Protein AF-A0A3M1YA24-F1 (afdb_monomer_lite)

pLDDT: mean 84.54, std 8.22, range [49.16, 95.5]

Secondary structure (DSSP, 8-state):
-HHHHHHHHHHHHHHHHHHHTTS---HHHHHHHHHHHHHHHHHHHHHHIIIIIHHHHHHHHHHHHHHTT-TT------TTS-HHHHHHHHHHHHHHHHHHHHHHHHHHHHHHHHHHHHHHHHHHHH-TT--HHHHHHHHHHHHHHHHHHHHHTT---

Structure (mmCIF, N/CA/C/O backbone):
data_AF-A0A3M1YA24-F1
#
_entry.id   AF-A0A3M1YA24-F1
#
loop_
_atom_site.group_PDB
_atom_site.id
_atom_site.type_symbol
_atom_site.label_atom_id
_atom_site.label_alt_id
_atom_site.label_comp_id
_atom_site.label_asym_id
_atom_site.label_entity_id
_atom_site.label_seq_id
_atom_site.pdbx_PDB_ins_code
_atom_site.Cartn_x
_atom_site.Cartn_y
_atom_site.Cartn_z
_atom_site.occupancy
_atom_site.B_iso_or_equiv
_atom_site.auth_seq_id
_atom_site.auth_comp_id
_atom_site.auth_asym_id
_atom_site.auth_atom_id
_atom_site.pdbx_PDB_model_num
ATOM 1 N N . MET A 1 1 ? 19.100 2.497 -13.299 1.00 58.53 1 MET A N 1
ATOM 2 C CA . MET A 1 1 ? 18.668 2.646 -14.711 1.00 58.53 1 MET A CA 1
ATOM 3 C C . MET A 1 1 ? 19.008 4.001 -15.315 1.00 58.53 1 MET A C 1
ATOM 5 O O . MET A 1 1 ? 19.571 4.006 -16.394 1.00 58.53 1 MET A O 1
ATOM 9 N N . VAL A 1 2 ? 18.738 5.124 -14.639 1.00 59.81 2 VAL A N 1
ATOM 10 C CA . VAL A 1 2 ? 19.020 6.482 -15.158 1.00 59.81 2 VAL A CA 1
ATOM 11 C C . VAL A 1 2 ? 20.478 6.660 -15.609 1.00 59.81 2 VAL A C 1
ATOM 13 O O . VAL A 1 2 ? 20.728 7.165 -16.697 1.00 59.81 2 VAL A O 1
ATOM 16 N N . LEU A 1 3 ? 21.436 6.126 -14.841 1.00 65.31 3 LEU A N 1
ATOM 17 C CA . LEU A 1 3 ? 22.859 6.123 -15.204 1.00 65.31 3 LEU A CA 1
ATOM 18 C C . LEU A 1 3 ? 23.132 5.433 -16.555 1.00 65.31 3 LEU A C 1
ATOM 20 O O . LEU A 1 3 ? 23.939 5.912 -17.337 1.00 65.31 3 LEU A O 1
ATOM 24 N N . TRP A 1 4 ? 22.424 4.340 -16.854 1.00 66.50 4 TRP A N 1
ATOM 25 C CA . TRP A 1 4 ? 22.561 3.596 -18.110 1.00 66.50 4 TRP A CA 1
ATOM 26 C C . TRP A 1 4 ? 21.921 4.330 -19.290 1.00 66.50 4 TRP A C 1
ATOM 28 O O . TRP A 1 4 ? 22.424 4.239 -20.405 1.00 66.50 4 TRP A O 1
ATOM 38 N N . SER A 1 5 ? 20.856 5.100 -19.055 1.00 68.19 5 SER A N 1
ATOM 39 C CA . SER A 1 5 ? 20.269 5.981 -20.070 1.00 68.19 5 SER A CA 1
ATOM 40 C C . SER A 1 5 ? 21.205 7.140 -20.408 1.00 68.19 5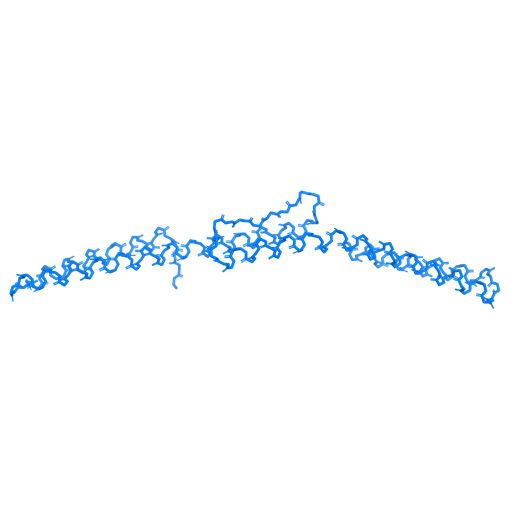 SER A C 1
ATOM 42 O O . SER A 1 5 ? 21.447 7.391 -21.585 1.00 68.19 5 SER A O 1
ATOM 44 N N . PHE A 1 6 ? 21.811 7.782 -19.403 1.00 72.69 6 PHE A N 1
ATOM 45 C CA . PHE A 1 6 ? 22.839 8.805 -19.628 1.00 72.69 6 PHE A CA 1
ATOM 46 C C . PHE A 1 6 ? 24.081 8.232 -20.317 1.00 72.69 6 PHE A C 1
ATOM 48 O O . PHE A 1 6 ? 24.592 8.844 -21.251 1.00 72.69 6 PHE A O 1
ATOM 55 N N . LEU A 1 7 ? 24.520 7.032 -19.926 1.00 76.44 7 LEU A N 1
ATOM 56 C CA . LEU A 1 7 ? 25.624 6.330 -20.580 1.00 76.44 7 LEU A CA 1
ATOM 57 C C . LEU A 1 7 ? 25.297 6.012 -22.046 1.00 76.44 7 LEU A C 1
ATOM 59 O O . LEU A 1 7 ? 26.141 6.198 -22.914 1.00 76.44 7 LEU A O 1
ATOM 63 N N . SER A 1 8 ? 24.067 5.576 -22.338 1.00 74.12 8 SER A N 1
ATOM 64 C CA . SER A 1 8 ? 23.617 5.274 -23.700 1.00 74.12 8 SER A CA 1
ATOM 65 C C . SER A 1 8 ? 23.561 6.519 -24.580 1.00 74.12 8 SER A C 1
ATOM 67 O O . SER A 1 8 ? 23.970 6.459 -25.737 1.00 74.12 8 SER A O 1
ATOM 69 N N . VAL A 1 9 ? 23.069 7.643 -24.052 1.00 77.25 9 VAL A N 1
ATOM 70 C CA . VAL A 1 9 ? 23.048 8.922 -24.776 1.00 77.25 9 VAL A CA 1
ATOM 71 C C . VAL A 1 9 ? 24.472 9.438 -24.991 1.00 77.25 9 VAL A C 1
ATOM 73 O O . VAL A 1 9 ? 24.804 9.858 -26.095 1.00 77.25 9 VAL A O 1
ATOM 76 N N . GLY A 1 10 ? 25.338 9.341 -23.978 1.00 79.19 10 GLY A N 1
ATOM 77 C CA . GLY A 1 10 ? 26.748 9.728 -24.075 1.00 79.19 10 GLY A CA 1
ATOM 78 C C . GLY A 1 10 ? 27.538 8.878 -25.075 1.00 79.19 10 GLY A C 1
ATOM 79 O O . GLY A 1 10 ? 28.280 9.425 -25.888 1.00 79.19 10 GLY A O 1
ATOM 80 N N . LEU A 1 11 ? 27.333 7.556 -25.080 1.00 81.06 11 LEU A N 1
ATOM 81 C CA . LEU A 1 11 ? 27.916 6.649 -26.073 1.00 81.06 11 LEU A CA 1
ATOM 82 C C . LEU A 1 11 ? 27.410 6.971 -27.477 1.00 81.06 11 LEU A C 1
ATOM 84 O O . LEU A 1 11 ? 28.214 7.054 -28.401 1.00 81.06 11 LEU A O 1
ATOM 88 N N . PHE A 1 12 ? 26.105 7.202 -27.642 1.00 80.56 12 PHE A N 1
ATOM 89 C CA . PHE A 1 12 ? 25.551 7.597 -28.933 1.00 80.56 12 PHE A CA 1
ATOM 90 C C . PHE A 1 12 ? 26.167 8.906 -29.434 1.00 80.56 12 PHE A C 1
ATOM 92 O O . PHE A 1 12 ? 26.602 8.966 -30.579 1.00 80.56 12 PHE A O 1
ATOM 99 N N . PHE A 1 13 ? 26.278 9.922 -28.575 1.00 80.44 13 PHE A N 1
ATOM 100 C CA . PHE A 1 13 ? 26.895 11.202 -28.924 1.00 80.44 13 PHE A CA 1
ATOM 101 C C . PHE A 1 13 ? 28.377 11.045 -29.295 1.00 80.44 13 PHE A C 1
ATOM 103 O O . PHE A 1 13 ? 28.840 11.627 -30.273 1.00 80.44 13 PHE A O 1
ATOM 110 N N . PHE A 1 14 ? 29.114 10.201 -28.567 1.00 81.38 14 PHE A N 1
ATOM 111 C CA . PHE A 1 14 ? 30.506 9.874 -28.874 1.00 81.38 14 PHE A CA 1
ATOM 112 C C . PHE A 1 14 ? 30.653 9.196 -30.244 1.00 81.38 14 PHE A C 1
ATOM 114 O O . PHE A 1 14 ? 31.484 9.614 -31.053 1.00 81.38 14 PHE A O 1
ATOM 121 N N . PHE A 1 15 ? 29.831 8.183 -30.532 1.00 79.94 15 PHE A N 1
ATOM 122 C CA . PHE A 1 15 ? 29.835 7.507 -31.830 1.00 79.94 15 PHE A CA 1
ATOM 123 C C . PHE A 1 15 ? 29.387 8.437 -32.959 1.00 79.94 15 PHE A C 1
ATOM 125 O O . PHE A 1 15 ? 30.034 8.458 -34.001 1.00 79.94 15 PHE A O 1
ATOM 132 N N . ALA A 1 16 ? 28.349 9.247 -32.745 1.00 76.06 16 ALA A N 1
ATOM 133 C CA . ALA A 1 16 ? 27.868 10.220 -33.719 1.00 76.06 16 ALA A CA 1
ATOM 134 C C . ALA A 1 16 ? 28.951 11.252 -34.068 1.00 76.06 16 ALA A C 1
ATOM 136 O O . ALA A 1 16 ? 29.204 11.481 -35.249 1.00 76.06 16 ALA A O 1
ATOM 137 N N . ASN A 1 17 ? 29.663 11.794 -33.073 1.00 76.31 17 ASN A N 1
ATOM 138 C CA . ASN A 1 17 ? 30.783 12.709 -33.312 1.00 76.31 17 ASN A CA 1
ATOM 139 C C . ASN A 1 17 ? 31.916 12.035 -34.089 1.00 76.31 17 ASN A C 1
ATOM 141 O O . ASN A 1 17 ? 32.405 12.597 -35.069 1.00 76.31 17 ASN A O 1
ATOM 145 N N . LYS A 1 18 ? 32.303 10.816 -33.695 1.00 80.50 18 LYS A N 1
ATOM 146 C CA . LYS A 1 18 ? 33.382 10.069 -34.354 1.00 80.50 18 LYS A CA 1
ATOM 147 C C . LYS A 1 18 ? 33.045 9.723 -35.809 1.00 80.50 18 LYS A C 1
ATOM 149 O O . LYS A 1 18 ? 33.914 9.822 -36.667 1.00 80.50 18 LYS A O 1
ATOM 154 N N . ILE A 1 19 ? 31.795 9.352 -36.078 1.00 75.88 19 ILE A N 1
ATOM 155 C CA . ILE A 1 19 ? 31.289 9.036 -37.420 1.00 75.88 19 ILE A CA 1
ATOM 156 C C . ILE A 1 19 ? 31.170 10.312 -38.267 1.00 75.88 19 ILE A C 1
ATOM 158 O O . ILE A 1 19 ? 31.583 10.307 -39.424 1.00 75.88 19 ILE A O 1
ATOM 162 N N . SER A 1 20 ? 30.694 11.424 -37.693 1.00 68.56 20 SER A N 1
ATOM 163 C CA . SER A 1 20 ? 30.598 12.708 -38.407 1.00 68.56 20 SER A CA 1
ATOM 164 C C . SER A 1 20 ? 31.960 13.273 -38.821 1.00 68.56 20 SER A C 1
ATOM 166 O O . SER A 1 20 ? 32.052 13.951 -39.834 1.00 68.56 20 SER A O 1
ATOM 168 N N . GLY A 1 21 ? 33.028 12.963 -38.075 1.00 72.56 21 GLY A N 1
ATOM 169 C CA . GLY A 1 21 ? 34.389 13.388 -38.412 1.00 72.56 21 GLY A CA 1
ATOM 170 C C . GLY A 1 21 ? 35.047 12.581 -39.537 1.00 72.56 21 GLY A C 1
ATOM 171 O O . GLY A 1 21 ? 36.086 12.997 -40.040 1.00 72.56 21 GLY A O 1
ATOM 172 N N . GLN A 1 22 ? 34.480 11.430 -39.920 1.00 75.44 22 GLN A N 1
ATOM 173 C CA . GLN A 1 22 ? 35.013 10.550 -40.974 1.00 75.44 22 GLN A CA 1
ATOM 174 C C . GLN A 1 22 ? 34.195 10.580 -42.271 1.00 75.44 22 GLN A C 1
ATOM 176 O O . GLN A 1 22 ? 34.633 10.034 -43.280 1.00 75.44 22 GLN A O 1
ATOM 181 N N . LEU A 1 23 ? 33.011 11.191 -42.249 1.00 70.38 23 LEU A N 1
ATOM 182 C CA . LEU A 1 23 ? 32.091 11.259 -43.379 1.00 70.38 23 LEU A CA 1
ATOM 183 C C . LEU A 1 23 ? 31.909 12.715 -43.789 1.00 70.38 23 LEU A C 1
ATOM 185 O O . LEU A 1 23 ? 31.700 13.576 -42.938 1.00 70.38 23 LEU A O 1
ATOM 189 N N . GLU A 1 24 ? 31.933 12.993 -45.091 1.00 74.56 24 GLU A N 1
ATOM 190 C CA . GLU A 1 24 ? 31.558 14.320 -45.570 1.00 74.56 24 GLU A CA 1
ATOM 191 C C . GLU A 1 24 ? 30.108 14.627 -45.152 1.00 74.56 24 GLU A C 1
ATOM 193 O O . GLU A 1 24 ? 29.230 13.755 -45.267 1.00 74.56 24 GLU A O 1
ATOM 198 N N . PRO A 1 25 ? 29.832 15.839 -44.639 1.00 70.69 25 PRO A N 1
ATOM 199 C CA . PRO A 1 25 ? 28.504 16.213 -44.183 1.00 70.69 25 PRO A CA 1
ATOM 200 C C . PRO A 1 25 ? 27.557 16.320 -45.382 1.00 70.69 25 PRO A C 1
ATOM 202 O O . PRO A 1 25 ? 27.426 17.360 -46.021 1.00 70.69 25 PRO A O 1
ATOM 205 N N . ASN A 1 26 ? 26.881 15.215 -45.683 1.00 80.00 26 ASN A N 1
ATOM 206 C CA . ASN A 1 26 ? 25.835 15.121 -46.688 1.00 80.00 26 ASN A CA 1
ATOM 207 C C . ASN A 1 26 ? 24.514 14.656 -46.046 1.00 80.00 26 ASN A C 1
ATOM 209 O O . ASN A 1 26 ? 24.474 14.140 -44.924 1.00 80.00 26 ASN A O 1
ATOM 213 N N . LEU A 1 27 ? 23.404 14.854 -46.763 1.00 80.50 27 LEU A N 1
ATOM 214 C CA . LEU A 1 27 ? 22.056 14.520 -46.281 1.00 80.50 27 LEU A CA 1
ATOM 215 C C . LEU A 1 27 ? 21.905 13.039 -45.892 1.00 80.50 27 LEU A C 1
ATOM 217 O O . LEU A 1 27 ? 21.106 12.707 -45.014 1.00 80.50 27 LEU A O 1
ATOM 221 N N . VAL A 1 28 ? 22.687 12.152 -46.513 1.00 81.31 28 VAL A N 1
ATOM 222 C CA . VAL A 1 28 ? 22.671 10.711 -46.235 1.00 81.31 28 VAL A CA 1
ATOM 223 C C . VAL A 1 28 ? 23.250 10.429 -44.850 1.00 81.31 28 VAL A C 1
ATOM 225 O O . VAL A 1 28 ? 22.597 9.765 -44.045 1.00 81.31 28 VAL A O 1
ATOM 228 N N . THR A 1 29 ? 24.414 10.997 -44.525 1.00 79.62 29 THR A N 1
ATOM 229 C CA . THR A 1 29 ? 25.043 10.866 -43.201 1.00 79.62 29 THR A CA 1
ATOM 230 C C . THR A 1 29 ? 24.127 11.395 -42.095 1.00 79.62 29 THR A C 1
ATOM 232 O O . THR A 1 29 ? 23.942 10.727 -41.076 1.00 79.62 29 THR A O 1
ATOM 235 N N . PHE A 1 30 ? 23.477 12.545 -42.310 1.00 80.94 30 PHE A N 1
ATOM 236 C CA . PHE A 1 30 ? 22.506 13.095 -41.355 1.00 80.94 30 PHE A CA 1
ATOM 237 C C . PHE A 1 30 ? 21.311 12.155 -41.137 1.00 80.94 30 PHE A C 1
ATOM 239 O O . PHE A 1 30 ? 20.928 11.883 -39.998 1.00 80.94 30 PHE A O 1
ATOM 246 N N . SER A 1 31 ? 20.759 11.610 -42.223 1.00 84.19 31 SER A N 1
ATOM 247 C CA . SER A 1 31 ? 19.611 10.698 -42.165 1.00 84.19 31 SER A CA 1
ATOM 248 C C . SER A 1 31 ? 19.937 9.408 -41.406 1.00 84.19 31 SER A C 1
ATOM 250 O O . SER A 1 31 ? 19.126 8.946 -40.605 1.00 84.19 31 SER A O 1
ATOM 252 N N . ILE A 1 32 ? 21.139 8.854 -41.599 1.00 83.88 32 ILE A N 1
ATOM 253 C CA . ILE A 1 32 ? 21.603 7.648 -40.895 1.00 83.88 32 ILE A CA 1
ATOM 254 C C . ILE A 1 32 ? 21.725 7.906 -39.388 1.00 83.88 32 ILE A C 1
ATOM 256 O O . ILE A 1 32 ? 21.248 7.100 -38.586 1.00 83.88 32 ILE A O 1
ATOM 260 N N . ILE A 1 33 ? 22.318 9.037 -38.990 1.00 82.62 33 ILE A N 1
ATOM 261 C CA . ILE A 1 33 ? 22.461 9.404 -37.572 1.00 82.62 33 ILE A CA 1
ATOM 262 C C . ILE A 1 33 ? 21.082 9.598 -36.930 1.00 82.62 33 ILE A C 1
ATOM 264 O O . ILE A 1 33 ? 20.829 9.064 -35.848 1.00 82.62 33 ILE A O 1
ATOM 268 N N . LEU A 1 34 ? 20.172 10.307 -37.604 1.00 84.44 34 LEU A N 1
ATOM 269 C CA . LEU A 1 34 ? 18.818 10.547 -37.104 1.00 84.44 34 LEU A CA 1
ATOM 270 C C . LEU A 1 34 ? 18.042 9.237 -36.916 1.00 84.44 34 LEU A C 1
ATOM 272 O O . LEU A 1 34 ? 17.397 9.039 -35.885 1.00 84.44 34 LEU A O 1
ATOM 276 N N . LEU A 1 35 ? 18.131 8.323 -37.883 1.00 87.62 35 LEU A N 1
ATOM 277 C CA . LEU A 1 35 ? 17.449 7.033 -37.825 1.00 87.62 35 LEU A CA 1
ATOM 278 C C . LEU A 1 35 ? 18.023 6.141 -36.713 1.00 87.62 35 LEU A C 1
ATOM 280 O O . LEU A 1 35 ? 17.263 5.508 -35.979 1.00 87.62 35 LEU A O 1
ATOM 284 N N . GLY A 1 36 ? 19.345 6.155 -36.521 1.00 84.12 36 GLY A N 1
ATOM 285 C CA . GLY A 1 36 ? 19.999 5.483 -35.397 1.00 84.12 36 GLY A CA 1
ATOM 286 C C . GLY A 1 36 ? 19.553 6.031 -34.038 1.00 84.12 36 GLY A C 1
ATOM 287 O O . GLY A 1 36 ? 19.234 5.256 -33.135 1.00 84.12 36 GLY A O 1
ATOM 288 N N . TYR A 1 37 ? 19.455 7.357 -33.905 1.00 82.19 37 TYR A N 1
ATOM 289 C CA . TYR A 1 37 ? 18.938 7.997 -32.693 1.00 82.19 37 TYR A CA 1
ATOM 290 C C . TYR A 1 37 ? 17.486 7.593 -32.415 1.00 82.19 37 TYR A C 1
ATOM 292 O O . TYR A 1 37 ? 17.167 7.146 -31.312 1.00 82.19 37 TYR A O 1
ATOM 300 N N . ALA A 1 38 ? 16.617 7.689 -33.426 1.00 86.56 38 ALA A N 1
ATOM 301 C CA . ALA A 1 38 ? 15.208 7.328 -33.313 1.00 86.56 38 ALA A CA 1
ATOM 302 C C . ALA A 1 38 ? 15.029 5.865 -32.878 1.00 86.56 38 ALA A C 1
ATOM 304 O O . ALA A 1 38 ? 14.213 5.577 -31.999 1.00 86.56 38 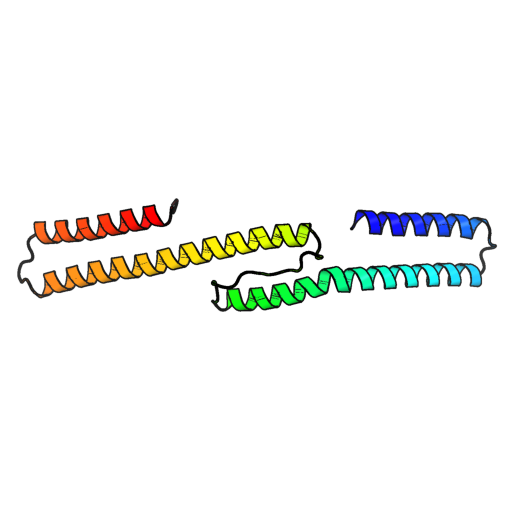ALA A O 1
ATOM 305 N N . LEU A 1 39 ? 15.834 4.950 -33.428 1.00 88.25 39 LEU A N 1
ATOM 306 C CA . LEU A 1 39 ? 15.819 3.538 -33.052 1.00 88.25 39 LEU A CA 1
ATOM 307 C C . LEU A 1 39 ? 16.221 3.330 -31.584 1.00 88.25 39 LEU A C 1
ATOM 309 O O . LEU A 1 39 ? 15.548 2.594 -30.862 1.00 88.25 39 LEU A O 1
ATOM 313 N N . ILE A 1 40 ? 17.275 4.002 -31.113 1.00 85.00 40 ILE A N 1
ATOM 314 C CA . ILE A 1 40 ? 17.711 3.917 -29.709 1.00 85.00 40 ILE A CA 1
ATOM 315 C C . ILE A 1 40 ? 16.631 4.462 -28.774 1.00 85.00 40 ILE A C 1
ATOM 317 O O . ILE A 1 40 ? 16.306 3.815 -27.775 1.00 85.00 40 ILE A O 1
ATOM 321 N N . CYS A 1 41 ? 16.042 5.614 -29.101 1.00 85.25 41 CYS A N 1
ATOM 322 C CA . CYS A 1 41 ? 14.930 6.182 -28.344 1.00 85.25 41 CYS A CA 1
ATOM 323 C C . CYS A 1 41 ? 13.740 5.223 -28.290 1.00 85.25 41 CYS A C 1
ATOM 325 O O . CYS A 1 41 ? 13.165 5.029 -27.220 1.00 85.25 41 CYS A O 1
ATOM 327 N N . PHE A 1 42 ? 13.390 4.587 -29.408 1.00 88.81 42 PHE A N 1
ATOM 328 C CA . PHE A 1 42 ? 12.303 3.615 -29.460 1.00 88.81 42 PHE A CA 1
ATOM 329 C C . PHE A 1 42 ? 12.570 2.404 -28.554 1.00 88.81 42 PHE A C 1
ATOM 331 O O . PHE A 1 42 ? 11.716 2.041 -27.742 1.00 88.81 42 PHE A O 1
ATOM 338 N N . VAL A 1 43 ? 13.769 1.817 -28.630 1.00 86.81 43 VAL A N 1
ATOM 339 C CA . VAL A 1 43 ? 14.159 0.672 -27.791 1.00 86.81 43 VAL A CA 1
ATOM 340 C C . VAL A 1 43 ? 14.161 1.052 -26.312 1.00 86.81 43 VAL A C 1
ATOM 342 O O . VAL A 1 43 ? 13.584 0.332 -25.496 1.00 86.81 43 VAL A O 1
ATOM 345 N N . MET A 1 44 ? 14.749 2.197 -25.958 1.00 83.12 44 MET A N 1
ATOM 346 C CA . MET A 1 44 ? 14.755 2.698 -24.581 1.00 83.12 44 MET A CA 1
ATOM 347 C C . MET A 1 44 ? 13.329 2.885 -24.063 1.00 83.12 44 MET A C 1
ATOM 349 O O . MET A 1 44 ? 12.980 2.312 -23.032 1.00 83.12 44 MET A O 1
ATOM 353 N N . THR A 1 45 ? 12.485 3.617 -24.792 1.00 84.56 45 THR A N 1
ATOM 354 C CA . THR A 1 45 ? 11.089 3.859 -24.402 1.00 84.56 45 THR A CA 1
ATOM 355 C C . THR A 1 45 ? 10.311 2.557 -24.249 1.00 84.56 45 THR A C 1
ATOM 357 O O . THR A 1 45 ? 9.592 2.398 -23.266 1.00 84.56 45 THR A O 1
ATOM 360 N N . SER A 1 46 ? 10.481 1.599 -25.161 1.00 84.00 46 SER A N 1
ATOM 361 C CA . SER A 1 46 ? 9.816 0.294 -25.081 1.00 84.00 46 SER A CA 1
ATOM 362 C C . SER A 1 46 ? 10.234 -0.485 -23.828 1.00 84.00 46 SER A C 1
ATOM 364 O O . SER A 1 46 ? 9.384 -0.960 -23.068 1.00 84.00 46 SER A O 1
ATOM 366 N N . VAL A 1 47 ? 11.538 -0.537 -23.535 1.00 82.25 47 VAL A N 1
ATOM 367 C CA . VAL A 1 47 ? 12.064 -1.197 -22.330 1.00 82.25 47 VAL A CA 1
ATOM 368 C C . VAL A 1 47 ? 11.560 -0.515 -21.058 1.00 82.25 47 VAL A C 1
ATOM 370 O O . VAL A 1 47 ? 11.123 -1.204 -20.132 1.00 82.25 47 VAL A O 1
ATOM 373 N N . PHE A 1 48 ? 11.590 0.818 -21.003 1.00 78.06 48 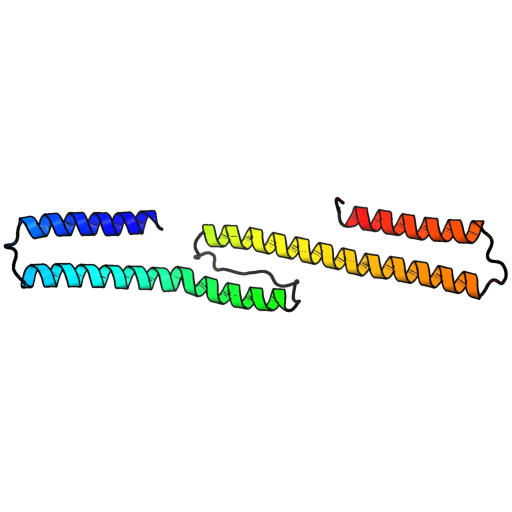PHE A N 1
ATOM 374 C CA . PHE A 1 48 ? 11.083 1.580 -19.861 1.00 78.06 48 PHE A CA 1
ATOM 375 C C . PHE A 1 48 ? 9.577 1.394 -19.674 1.00 78.06 48 PHE A C 1
ATOM 377 O O . PHE A 1 48 ? 9.134 1.158 -18.552 1.00 78.06 48 PHE A O 1
ATOM 384 N N . SER A 1 49 ? 8.803 1.430 -20.756 1.00 80.50 49 SER A N 1
ATOM 385 C CA . SER A 1 49 ? 7.359 1.208 -20.732 1.00 80.50 49 SER A CA 1
ATOM 386 C C . SER A 1 49 ? 7.027 -0.169 -20.152 1.00 80.50 49 SER A C 1
ATOM 388 O O . SER A 1 49 ? 6.330 -0.273 -19.143 1.00 80.50 49 SER A O 1
ATOM 390 N N . HIS A 1 50 ? 7.627 -1.237 -20.682 1.00 77.00 50 HIS A N 1
ATOM 391 C CA . HIS A 1 50 ? 7.348 -2.590 -20.201 1.00 77.00 50 HIS A CA 1
ATOM 392 C C . HIS A 1 50 ? 7.839 -2.857 -18.772 1.00 77.00 50 HIS A C 1
ATOM 394 O O . HIS A 1 50 ? 7.180 -3.596 -18.037 1.00 77.00 50 HIS A O 1
ATOM 400 N N . ARG A 1 51 ? 8.977 -2.281 -18.361 1.00 78.44 51 ARG A N 1
ATOM 401 C CA . ARG A 1 51 ? 9.544 -2.516 -17.022 1.00 78.44 51 ARG A CA 1
ATOM 402 C C . ARG A 1 51 ? 8.986 -1.612 -15.927 1.00 78.44 51 ARG A C 1
ATOM 404 O O . ARG A 1 51 ? 9.001 -2.034 -14.776 1.00 78.44 51 ARG A O 1
ATOM 411 N N . LEU A 1 52 ? 8.521 -0.405 -16.251 1.00 75.94 52 LEU A N 1
ATOM 412 C CA . LEU A 1 52 ? 7.975 0.530 -15.263 1.00 75.94 52 LEU A CA 1
ATOM 413 C C . LEU A 1 52 ? 6.451 0.607 -15.332 1.00 75.94 52 LEU A C 1
ATOM 415 O O . LEU A 1 52 ? 5.790 0.372 -14.324 1.00 75.94 52 LEU A O 1
ATOM 419 N N . ILE A 1 53 ? 5.878 0.901 -16.502 1.00 81.62 53 ILE A N 1
ATOM 420 C CA . ILE A 1 53 ? 4.446 1.226 -16.619 1.00 81.62 53 ILE A CA 1
ATOM 421 C C . ILE A 1 53 ? 3.576 0.020 -16.248 1.00 81.62 53 ILE A C 1
ATOM 423 O O . ILE A 1 53 ? 2.618 0.168 -15.491 1.00 81.62 53 ILE A O 1
ATOM 427 N N . GLY A 1 54 ? 3.953 -1.185 -16.687 1.00 81.56 54 GLY A N 1
ATOM 428 C CA . GLY A 1 54 ? 3.211 -2.415 -16.384 1.00 81.56 54 GLY A CA 1
ATOM 429 C C . GLY A 1 54 ? 3.021 -2.672 -14.878 1.00 81.56 54 GLY A C 1
ATOM 430 O O . GLY A 1 54 ? 1.882 -2.818 -14.424 1.00 81.56 54 GLY A O 1
ATOM 431 N N . PRO A 1 55 ? 4.100 -2.713 -14.071 1.00 83.81 55 PRO A N 1
ATOM 432 C CA . PRO A 1 55 ? 3.985 -2.808 -12.617 1.00 83.81 55 PRO A CA 1
ATOM 433 C C . PRO A 1 55 ? 3.135 -1.693 -11.995 1.00 83.81 55 PRO A C 1
ATOM 435 O O . PRO A 1 55 ? 2.307 -1.981 -11.131 1.00 83.81 55 PRO A O 1
ATOM 438 N N . PHE A 1 56 ? 3.279 -0.443 -12.451 1.00 87.06 56 PHE A N 1
ATOM 439 C CA . PHE A 1 56 ? 2.511 0.687 -11.915 1.00 87.06 56 PHE A CA 1
ATOM 440 C C . PHE A 1 56 ? 1.004 0.564 -12.164 1.00 87.06 56 PHE A C 1
ATOM 442 O O . PHE A 1 56 ? 0.222 0.865 -11.262 1.00 87.06 56 PHE A O 1
ATOM 449 N N . GLU A 1 57 ? 0.567 0.087 -13.330 1.00 87.38 57 GLU A N 1
ATOM 450 C CA . GLU A 1 57 ? -0.864 -0.132 -13.582 1.00 87.38 57 GLU A CA 1
ATOM 451 C C . GLU A 1 57 ? -1.465 -1.210 -12.673 1.00 87.38 57 GLU A C 1
ATOM 453 O O . GLU A 1 57 ? -2.570 -1.041 -12.141 1.00 87.38 57 GLU A O 1
ATOM 458 N N . ARG A 1 58 ? -0.725 -2.300 -12.431 1.00 86.81 58 ARG A N 1
ATOM 459 C CA . ARG A 1 58 ? -1.155 -3.340 -11.487 1.00 86.81 58 ARG A CA 1
ATOM 460 C C . ARG A 1 58 ? -1.265 -2.779 -10.073 1.00 86.81 58 ARG A C 1
ATOM 462 O O . ARG A 1 58 ? -2.303 -2.940 -9.435 1.00 86.81 58 ARG A O 1
ATOM 469 N N . LEU A 1 59 ? -0.229 -2.076 -9.621 1.00 91.50 59 LEU A N 1
ATOM 470 C CA . LEU A 1 59 ? -0.200 -1.438 -8.307 1.00 91.50 59 LEU A CA 1
ATOM 471 C C . LEU A 1 59 ? -1.346 -0.441 -8.134 1.00 91.50 59 LEU A C 1
ATOM 473 O O . LEU A 1 59 ? -2.003 -0.439 -7.099 1.00 91.50 59 LEU A O 1
ATOM 477 N N . LYS A 1 60 ? -1.647 0.358 -9.162 1.00 90.88 60 LYS A N 1
ATOM 478 C CA . LYS A 1 60 ? -2.777 1.295 -9.165 1.00 90.88 60 LYS A CA 1
ATOM 479 C C . LYS A 1 60 ? -4.113 0.579 -8.981 1.00 90.88 60 LYS A C 1
ATOM 481 O O . LYS A 1 60 ? -4.985 1.079 -8.275 1.00 90.88 60 LYS A O 1
ATOM 486 N N . THR A 1 61 ? -4.281 -0.577 -9.615 1.00 91.00 61 THR A N 1
ATOM 487 C CA . THR A 1 61 ? -5.507 -1.374 -9.503 1.00 91.00 61 THR A CA 1
ATOM 488 C C . THR A 1 61 ? -5.661 -1.951 -8.099 1.00 91.00 61 THR A C 1
ATOM 490 O O . THR A 1 61 ? -6.723 -1.806 -7.499 1.00 91.00 61 THR A O 1
ATOM 493 N N . GLU A 1 62 ? -4.602 -2.534 -7.536 1.00 91.44 62 GLU A N 1
ATOM 494 C CA . GLU A 1 62 ? -4.626 -3.052 -6.162 1.00 91.44 62 GLU A CA 1
ATOM 495 C C . GLU A 1 62 ? -4.848 -1.932 -5.136 1.00 91.44 62 GLU A C 1
ATOM 497 O O . GLU A 1 62 ? -5.665 -2.079 -4.228 1.00 91.44 62 GLU A O 1
ATOM 502 N N . LEU A 1 63 ? -4.208 -0.777 -5.329 1.00 93.06 63 LEU A N 1
ATOM 503 C CA . LEU A 1 63 ? -4.371 0.381 -4.455 1.00 93.06 63 LEU A CA 1
ATOM 504 C C . LEU A 1 63 ? -5.805 0.925 -4.474 1.00 93.06 63 LEU A C 1
ATOM 506 O O . LEU A 1 63 ? -6.327 1.289 -3.426 1.00 93.06 63 LEU A O 1
ATOM 510 N N . ARG A 1 64 ? -6.480 0.937 -5.632 1.00 94.06 64 ARG A N 1
ATOM 511 C CA . ARG A 1 64 ? -7.901 1.325 -5.715 1.00 94.06 64 ARG A CA 1
ATOM 512 C C . ARG A 1 64 ? -8.801 0.431 -4.865 1.00 94.06 64 ARG A C 1
ATOM 514 O O . ARG A 1 64 ? -9.731 0.942 -4.255 1.00 94.06 64 ARG A O 1
ATOM 521 N N . LEU A 1 65 ? -8.525 -0.872 -4.811 1.00 92.44 65 LEU A N 1
ATOM 522 C CA . LEU A 1 65 ? -9.289 -1.806 -3.977 1.00 92.44 65 LEU A CA 1
ATOM 523 C C . LEU A 1 65 ? -9.050 -1.556 -2.484 1.00 92.44 65 LEU A C 1
ATOM 525 O O . LEU A 1 65 ? -9.993 -1.592 -1.699 1.00 92.44 65 LEU A O 1
ATOM 529 N N . ILE A 1 66 ? -7.810 -1.240 -2.107 1.00 93.38 66 ILE A N 1
ATOM 530 C CA . ILE A 1 66 ? -7.466 -0.872 -0.727 1.00 93.38 66 ILE A CA 1
ATOM 531 C C . ILE A 1 66 ? -8.182 0.425 -0.328 1.00 93.38 66 ILE A C 1
ATOM 533 O O . ILE A 1 66 ? -8.799 0.484 0.731 1.00 93.38 66 ILE A O 1
ATOM 537 N N . ILE A 1 67 ? -8.180 1.437 -1.202 1.00 91.44 67 ILE A N 1
ATOM 538 C CA . ILE A 1 67 ? -8.905 2.703 -0.987 1.00 91.44 67 ILE A CA 1
ATOM 539 C C . ILE A 1 67 ? -10.422 2.474 -0.892 1.00 91.44 67 ILE A C 1
ATOM 541 O O . ILE A 1 67 ? -11.099 3.168 -0.139 1.00 91.44 67 ILE A O 1
ATOM 545 N N . ALA A 1 68 ? -10.963 1.487 -1.611 1.00 93.00 68 ALA A N 1
ATOM 546 C CA . ALA A 1 68 ? -12.372 1.104 -1.521 1.00 93.00 68 ALA A CA 1
ATOM 547 C C . ALA A 1 68 ? -12.741 0.401 -0.195 1.00 93.00 68 ALA A C 1
ATOM 549 O O . ALA A 1 68 ? -13.906 0.063 0.006 1.00 93.00 68 ALA A O 1
ATOM 550 N N . GLY A 1 69 ? -11.779 0.196 0.710 1.00 88.62 69 GLY A N 1
ATOM 551 C CA . GLY A 1 69 ? -12.001 -0.321 2.059 1.00 88.62 69 GLY A CA 1
ATOM 552 C C . GLY A 1 69 ? -11.504 -1.747 2.292 1.00 88.62 69 GLY A C 1
ATOM 553 O O . GLY A 1 69 ? -11.598 -2.235 3.418 1.00 88.62 69 GLY A O 1
ATOM 554 N N . ASP A 1 70 ? -10.942 -2.420 1.281 1.00 89.69 70 ASP A N 1
ATOM 555 C CA . ASP A 1 70 ? -10.332 -3.743 1.455 1.00 89.69 70 ASP A CA 1
ATOM 556 C C . ASP A 1 70 ? -8.886 -3.620 1.968 1.00 89.69 70 ASP A C 1
ATOM 558 O O . ASP A 1 70 ? -7.909 -3.893 1.264 1.00 89.69 70 ASP A O 1
ATOM 562 N N . TYR A 1 71 ? -8.750 -3.187 3.224 1.00 88.19 71 TYR A N 1
ATOM 563 C CA . TYR A 1 71 ? -7.455 -3.008 3.891 1.00 88.19 71 TYR A CA 1
ATOM 564 C C . TYR A 1 71 ? -6.736 -4.326 4.201 1.00 88.19 71 TYR A C 1
ATOM 566 O O . TYR A 1 71 ? -5.576 -4.296 4.596 1.00 88.19 71 TYR A O 1
ATOM 574 N N . SER A 1 72 ? -7.381 -5.482 4.005 1.00 87.38 72 SER A N 1
ATOM 575 C CA . SER A 1 72 ? -6.745 -6.798 4.160 1.00 87.38 72 SER A CA 1
ATOM 576 C C . SER A 1 72 ? -5.780 -7.116 3.012 1.00 87.38 72 SER A C 1
ATOM 578 O O . SER A 1 72 ? -4.867 -7.939 3.144 1.00 87.38 72 SER A O 1
ATOM 580 N N . ARG A 1 73 ? -5.947 -6.438 1.869 1.00 90.44 73 ARG A N 1
ATOM 581 C CA . ARG A 1 73 ? -5.069 -6.594 0.713 1.00 90.44 73 ARG A CA 1
ATOM 582 C C . ARG A 1 73 ? -3.697 -5.990 0.967 1.00 90.44 73 ARG A C 1
ATOM 584 O O . ARG A 1 73 ? -3.514 -5.028 1.710 1.00 90.44 73 ARG A O 1
ATOM 591 N N . ARG A 1 74 ? -2.711 -6.568 0.292 1.00 92.44 74 ARG A N 1
ATOM 592 C CA . ARG A 1 74 ? -1.335 -6.078 0.245 1.00 92.44 74 ARG A CA 1
ATOM 593 C C . ARG A 1 74 ? -0.920 -5.951 -1.205 1.00 92.44 74 ARG A C 1
ATOM 595 O O . ARG A 1 74 ? -1.275 -6.801 -2.023 1.00 92.44 74 ARG A O 1
ATOM 602 N N . LEU A 1 75 ? -0.165 -4.901 -1.490 1.00 93.00 75 LEU A N 1
ATOM 603 C CA . LEU A 1 75 ? 0.393 -4.649 -2.804 1.00 93.00 75 LEU A CA 1
ATOM 604 C C . LEU A 1 75 ? 1.434 -5.720 -3.134 1.00 93.00 75 LEU A C 1
ATOM 606 O O . LEU A 1 75 ? 2.339 -5.976 -2.329 1.00 93.00 75 LEU A O 1
ATOM 610 N N . LYS A 1 76 ? 1.316 -6.339 -4.312 1.00 89.00 76 LYS A N 1
ATOM 611 C CA . LYS A 1 76 ? 2.222 -7.394 -4.783 1.00 89.00 76 LYS A CA 1
ATOM 612 C C . LYS A 1 76 ? 2.910 -7.000 -6.082 1.00 89.00 76 LYS A C 1
ATOM 614 O O . LYS A 1 76 ? 2.315 -6.479 -7.020 1.00 89.00 76 LYS A O 1
ATOM 619 N N . ILE A 1 77 ? 4.187 -7.344 -6.160 1.00 88.56 77 ILE A N 1
ATOM 620 C CA . ILE A 1 77 ? 5.033 -7.147 -7.340 1.00 88.56 77 ILE A CA 1
ATOM 621 C C . ILE A 1 77 ? 5.872 -8.398 -7.580 1.00 88.56 77 ILE A C 1
ATOM 623 O O . ILE A 1 77 ? 5.991 -9.255 -6.701 1.00 88.56 77 ILE A O 1
ATOM 627 N N . ARG A 1 78 ? 6.456 -8.524 -8.769 1.00 85.44 78 ARG A N 1
ATOM 628 C CA . ARG A 1 78 ? 7.283 -9.681 -9.119 1.00 85.44 78 ARG A CA 1
ATOM 629 C C . ARG A 1 78 ? 8.685 -9.519 -8.541 1.00 85.44 78 ARG A C 1
ATOM 631 O O . ARG A 1 78 ? 9.219 -8.420 -8.443 1.00 85.44 78 ARG A O 1
ATOM 638 N N . GLU A 1 79 ? 9.347 -10.637 -8.261 1.00 82.19 79 GLU A N 1
ATOM 639 C CA . GLU A 1 79 ? 10.748 -10.614 -7.816 1.00 82.19 79 GLU A CA 1
ATOM 640 C C . GLU A 1 79 ? 11.720 -10.079 -8.875 1.00 82.19 79 GLU A C 1
ATOM 642 O O . GLU A 1 79 ? 12.815 -9.637 -8.543 1.00 82.19 79 GLU A O 1
ATOM 647 N N . LYS A 1 80 ? 11.332 -10.109 -10.151 1.00 82.94 80 LYS A N 1
ATOM 648 C CA . LYS A 1 80 ? 12.144 -9.570 -11.249 1.00 82.94 80 LYS A CA 1
ATOM 649 C C . LYS A 1 80 ? 11.965 -8.061 -11.447 1.00 82.94 80 LYS A C 1
ATOM 651 O O . LYS A 1 80 ? 12.683 -7.487 -12.263 1.00 82.94 80 LYS A O 1
ATOM 656 N N . ASP A 1 81 ? 11.015 -7.443 -10.743 1.00 82.81 81 ASP A N 1
ATOM 657 C CA . ASP A 1 81 ? 10.779 -6.005 -10.828 1.00 82.81 81 ASP A CA 1
ATOM 658 C C . ASP A 1 81 ? 11.900 -5.233 -10.108 1.00 82.81 81 ASP A C 1
ATOM 660 O O . ASP A 1 81 ? 12.633 -5.773 -9.272 1.00 82.81 81 ASP A O 1
ATOM 664 N N . ASP A 1 82 ? 12.054 -3.958 -10.467 1.00 83.81 82 ASP A N 1
ATOM 665 C CA . ASP A 1 82 ? 13.139 -3.100 -9.990 1.00 83.81 82 ASP A CA 1
ATOM 666 C C . ASP A 1 82 ? 13.187 -3.015 -8.451 1.00 83.81 82 ASP A C 1
ATOM 668 O O . ASP A 1 82 ? 12.164 -2.839 -7.785 1.00 83.81 82 ASP A O 1
ATOM 672 N N . ILE A 1 83 ? 14.391 -3.129 -7.874 1.00 86.75 83 ILE A N 1
ATOM 673 C CA . ILE A 1 83 ? 14.595 -3.193 -6.420 1.00 86.75 83 ILE A CA 1
ATOM 674 C C . ILE A 1 83 ? 14.047 -1.970 -5.674 1.00 86.75 83 ILE A C 1
ATOM 676 O O . ILE A 1 83 ? 13.548 -2.130 -4.558 1.00 86.75 83 ILE A O 1
ATOM 680 N N . TYR A 1 84 ? 14.079 -0.785 -6.288 1.00 85.38 84 TYR A N 1
ATOM 681 C CA . TYR A 1 84 ? 13.562 0.445 -5.695 1.00 85.38 84 TYR A CA 1
ATOM 682 C C . TYR A 1 84 ? 12.039 0.412 -5.612 1.00 85.38 84 TYR A C 1
ATOM 684 O O . TYR A 1 84 ? 11.480 0.744 -4.567 1.00 85.38 84 TYR A O 1
ATOM 692 N N . ILE A 1 85 ? 11.371 -0.085 -6.660 1.00 86.81 85 ILE A N 1
ATOM 693 C CA . ILE A 1 85 ? 9.921 -0.323 -6.632 1.00 86.81 85 ILE A CA 1
ATOM 694 C C . ILE A 1 85 ? 9.595 -1.308 -5.508 1.00 86.81 85 ILE A C 1
ATOM 696 O O . ILE A 1 85 ? 8.671 -1.071 -4.733 1.00 86.81 85 ILE A O 1
ATOM 700 N N . ARG A 1 86 ? 10.387 -2.375 -5.342 1.00 88.88 86 ARG A N 1
ATOM 701 C CA . ARG A 1 86 ? 10.143 -3.337 -4.257 1.00 88.88 86 ARG A CA 1
ATOM 702 C C . ARG A 1 86 ? 10.281 -2.754 -2.868 1.00 88.88 86 ARG A C 1
ATOM 704 O O . ARG A 1 86 ? 9.456 -3.060 -2.010 1.00 88.88 86 ARG A O 1
ATOM 711 N N . SER A 1 87 ? 11.298 -1.932 -2.643 1.00 90.69 87 SER A N 1
ATOM 712 C CA . SER A 1 87 ? 11.461 -1.253 -1.360 1.00 90.69 87 SER A CA 1
ATOM 713 C C . SER A 1 87 ? 10.289 -0.315 -1.087 1.00 90.69 87 SER A C 1
ATOM 715 O O . SER A 1 87 ? 9.716 -0.364 -0.006 1.00 90.69 87 SER A O 1
ATOM 717 N N . PHE A 1 88 ? 9.878 0.472 -2.084 1.00 91.62 88 PHE A N 1
ATOM 718 C CA . PHE A 1 88 ? 8.736 1.373 -1.961 1.00 91.62 88 PHE A CA 1
ATOM 719 C C . PHE A 1 88 ? 7.449 0.621 -1.596 1.00 91.62 88 PHE A C 1
ATOM 721 O O . PHE A 1 88 ? 6.749 1.001 -0.664 1.00 91.62 88 PHE A O 1
ATOM 728 N N . ILE A 1 89 ? 7.168 -0.499 -2.264 1.00 93.06 89 ILE A N 1
ATOM 729 C CA . ILE A 1 89 ? 5.974 -1.307 -1.986 1.00 93.06 89 ILE A CA 1
ATOM 730 C C . ILE A 1 89 ? 5.973 -1.915 -0.583 1.00 93.06 89 ILE A C 1
ATOM 732 O O . ILE A 1 89 ? 4.908 -2.028 0.022 1.00 93.06 89 ILE A O 1
ATOM 736 N N . LYS A 1 90 ? 7.139 -2.264 -0.030 1.00 94.12 90 LYS A N 1
ATOM 737 C CA . LYS A 1 90 ? 7.229 -2.695 1.372 1.00 94.12 90 LYS A CA 1
ATOM 738 C C . LYS A 1 90 ? 6.800 -1.584 2.330 1.00 94.12 90 LYS A C 1
ATOM 740 O O . LYS A 1 90 ? 5.996 -1.850 3.217 1.00 94.12 90 LYS A O 1
ATOM 745 N N . GLU A 1 91 ? 7.272 -0.359 2.115 1.00 95.38 91 GLU A N 1
ATOM 746 C CA . GLU A 1 91 ? 6.884 0.792 2.942 1.00 95.38 91 GLU A CA 1
ATOM 747 C C . GLU A 1 91 ? 5.391 1.114 2.810 1.00 95.38 91 GLU A C 1
ATOM 749 O O . GLU A 1 91 ? 4.710 1.332 3.809 1.00 95.38 91 GLU A O 1
ATOM 754 N N . VAL A 1 92 ? 4.836 1.062 1.594 1.00 94.31 92 VAL A N 1
ATOM 755 C CA . VAL A 1 92 ? 3.393 1.274 1.394 1.00 94.31 92 VAL A CA 1
ATOM 756 C C . VAL A 1 92 ? 2.572 0.195 2.104 1.00 94.31 92 VAL A C 1
ATOM 758 O O . VAL A 1 92 ? 1.578 0.510 2.751 1.00 94.31 92 VAL A O 1
ATOM 761 N N . ASN A 1 93 ? 2.989 -1.071 2.039 1.00 95.50 93 ASN A N 1
ATOM 762 C CA . ASN A 1 93 ? 2.316 -2.152 2.763 1.00 95.50 93 ASN A CA 1
ATOM 763 C C . ASN A 1 93 ? 2.372 -1.967 4.283 1.00 95.50 93 ASN A C 1
ATOM 765 O O . ASN A 1 93 ? 1.382 -2.256 4.951 1.00 95.50 93 ASN A O 1
ATOM 769 N N . ARG A 1 94 ? 3.480 -1.445 4.818 1.00 94.88 94 ARG A N 1
ATOM 770 C CA . ARG A 1 94 ? 3.588 -1.088 6.235 1.00 94.88 94 ARG A CA 1
ATOM 771 C C . ARG A 1 94 ? 2.613 0.029 6.612 1.00 94.88 94 ARG A C 1
ATOM 773 O O . ARG A 1 94 ? 1.948 -0.069 7.636 1.00 94.88 94 ARG A O 1
ATOM 780 N N . LEU A 1 95 ? 2.471 1.049 5.766 1.00 93.75 95 LEU A N 1
ATOM 781 C CA . LEU A 1 95 ? 1.487 2.117 5.971 1.00 93.75 95 LEU A CA 1
ATOM 782 C C . LEU A 1 95 ? 0.048 1.579 5.959 1.00 93.75 95 LEU A C 1
ATOM 784 O O . LEU A 1 95 ? -0.765 1.975 6.791 1.00 93.75 95 LEU A O 1
ATOM 788 N N . ILE A 1 96 ? -0.267 0.655 5.045 1.00 94.19 96 ILE A N 1
ATOM 789 C CA . ILE A 1 96 ? -1.581 -0.005 4.995 1.00 94.19 96 ILE A CA 1
ATOM 790 C C . ILE A 1 96 ? -1.833 -0.796 6.283 1.00 94.19 96 ILE A C 1
ATOM 792 O O . ILE A 1 96 ? -2.924 -0.723 6.841 1.00 94.19 96 ILE A O 1
ATOM 796 N N . GLU A 1 97 ? -0.829 -1.519 6.777 1.00 93.56 97 GLU A N 1
ATOM 797 C CA . GLU A 1 97 ? -0.916 -2.280 8.025 1.00 93.56 97 GLU A CA 1
ATOM 798 C C . GLU A 1 97 ? -1.133 -1.375 9.247 1.00 93.56 97 GLU A C 1
ATOM 800 O O . GLU A 1 97 ? -1.997 -1.655 10.080 1.00 93.56 97 GLU A O 1
ATOM 805 N N . GLU A 1 98 ? -0.411 -0.257 9.338 1.00 92.19 98 GLU A N 1
ATOM 806 C CA . GLU A 1 98 ? -0.618 0.733 10.399 1.00 92.19 98 GLU A CA 1
ATOM 807 C C . GLU A 1 98 ? -2.024 1.343 10.334 1.00 92.19 98 GLU A C 1
ATOM 809 O O . GLU A 1 98 ? -2.681 1.493 11.368 1.00 92.19 98 GLU A O 1
ATOM 814 N N . HIS A 1 99 ? -2.527 1.629 9.132 1.00 91.56 99 HIS A N 1
ATOM 815 C CA . HIS A 1 99 ? -3.881 2.139 8.942 1.00 91.56 99 HIS A CA 1
ATOM 816 C C . HIS A 1 99 ? -4.953 1.113 9.341 1.00 91.56 99 HIS A C 1
ATOM 818 O O . HIS A 1 99 ? -5.898 1.449 10.056 1.00 91.56 99 HIS A O 1
ATOM 824 N N . GLU A 1 100 ? -4.788 -0.150 8.942 1.00 92.00 100 GLU A N 1
ATOM 825 C CA . GLU A 1 100 ? -5.679 -1.247 9.330 1.00 92.00 100 GLU A CA 1
ATOM 826 C C . GLU A 1 100 ? -5.721 -1.411 10.856 1.00 92.00 100 GLU A C 1
ATOM 828 O O . GLU A 1 100 ? -6.795 -1.551 11.448 1.00 92.00 100 GLU A O 1
ATOM 833 N N . ARG A 1 101 ? -4.555 -1.332 11.507 1.00 91.44 101 ARG A N 1
ATOM 834 C CA . ARG A 1 101 ? -4.427 -1.396 12.965 1.00 91.44 101 ARG A CA 1
ATOM 835 C C . ARG A 1 101 ? -5.155 -0.241 13.656 1.00 91.44 101 ARG A C 1
ATOM 837 O O . ARG A 1 101 ? -5.864 -0.473 14.631 1.00 91.44 101 ARG A O 1
ATOM 844 N N . LEU A 1 102 ? -4.988 0.989 13.169 1.00 90.94 102 LEU A N 1
ATOM 845 C CA . LEU A 1 102 ? -5.666 2.169 13.721 1.00 90.94 102 LEU A CA 1
ATOM 846 C C . LEU A 1 102 ? -7.184 2.091 13.554 1.00 90.94 102 LEU A C 1
ATOM 848 O O . LEU A 1 102 ? -7.920 2.459 14.468 1.00 90.94 102 LEU A O 1
ATOM 852 N N . ARG A 1 103 ? -7.657 1.579 12.416 1.00 91.25 103 ARG A N 1
ATOM 853 C CA . ARG A 1 103 ? -9.087 1.377 12.178 1.00 91.25 103 ARG A CA 1
ATOM 854 C C . ARG A 1 103 ? -9.678 0.360 13.152 1.00 91.25 103 ARG A C 1
ATOM 856 O O . ARG A 1 103 ? -10.674 0.668 13.792 1.00 91.25 103 ARG A O 1
ATOM 863 N N . LYS A 1 104 ? -9.024 -0.794 13.330 1.00 91.62 104 LYS A N 1
ATOM 864 C CA . LYS A 1 104 ? -9.429 -1.813 14.318 1.00 91.62 104 LYS A CA 1
ATOM 865 C C . LYS A 1 104 ? -9.488 -1.246 15.735 1.00 91.62 104 LYS A C 1
ATOM 867 O O . LYS A 1 104 ? -10.495 -1.421 16.410 1.00 91.62 104 LYS A O 1
ATOM 872 N N . PHE A 1 105 ? -8.461 -0.496 16.144 1.00 92.44 105 PHE A N 1
ATOM 873 C CA . PHE A 1 105 ? -8.476 0.213 17.424 1.00 92.44 105 PHE A CA 1
ATOM 874 C C . PHE A 1 105 ? -9.691 1.133 17.551 1.00 92.44 105 PHE A C 1
ATOM 876 O O . PHE A 1 105 ? -10.365 1.114 18.573 1.00 92.44 105 PHE A O 1
ATOM 883 N N . SER A 1 106 ? -9.954 1.949 16.529 1.00 91.19 106 SER A N 1
ATOM 884 C CA . SER A 1 106 ? -11.068 2.892 16.532 1.00 91.19 106 SER A CA 1
ATOM 885 C C . SER A 1 106 ? -12.403 2.161 16.666 1.00 91.19 106 SER A C 1
ATOM 887 O O . SER A 1 106 ? -13.210 2.535 17.512 1.00 91.19 106 SER A O 1
ATOM 889 N N . ASP A 1 107 ? -12.623 1.108 15.880 1.00 93.06 107 ASP A N 1
ATOM 890 C CA . ASP A 1 107 ? -13.855 0.315 15.905 1.00 93.06 107 ASP A CA 1
ATOM 891 C C . ASP A 1 107 ? -14.077 -0.331 17.288 1.00 93.06 107 ASP A C 1
ATOM 893 O O . ASP A 1 107 ? -15.163 -0.222 17.862 1.00 93.06 107 ASP A O 1
ATOM 897 N N . GLU A 1 108 ? -13.036 -0.934 17.871 1.00 93.00 108 GLU A N 1
ATOM 898 C CA . GLU A 1 108 ? -13.098 -1.531 19.212 1.00 93.00 108 GLU A CA 1
ATOM 899 C C . GLU A 1 108 ? -13.280 -0.479 20.315 1.00 93.00 108 GLU A C 1
ATOM 901 O O . GLU A 1 108 ? -14.069 -0.677 21.239 1.00 93.00 108 GLU A O 1
ATOM 906 N N . PHE A 1 109 ? -12.608 0.669 20.201 1.00 92.31 109 PHE A N 1
ATOM 907 C CA . PHE A 1 109 ? -12.765 1.794 21.120 1.00 92.31 109 PHE A CA 1
ATOM 908 C C . PHE A 1 109 ? -14.204 2.319 21.110 1.00 92.31 109 PHE A C 1
ATOM 910 O O . PHE A 1 109 ? -14.802 2.485 22.174 1.00 92.31 109 PHE A O 1
ATOM 917 N N . TYR A 1 110 ? -14.785 2.543 19.926 1.00 92.50 110 TYR A N 1
ATOM 918 C CA . TYR A 1 110 ? -16.177 2.979 19.796 1.00 92.50 110 TYR A CA 1
ATOM 919 C C . TYR A 1 110 ? -17.142 1.965 20.408 1.00 92.50 110 TYR A C 1
ATOM 921 O O . TYR A 1 110 ? -18.047 2.364 21.142 1.00 92.50 110 TYR A O 1
ATOM 929 N N . HIS A 1 111 ? -16.941 0.672 20.146 1.00 93.19 111 HIS A N 1
ATOM 930 C CA . HIS A 1 111 ? -17.783 -0.380 20.706 1.00 93.19 111 HIS A CA 1
ATOM 931 C C . HIS A 1 111 ? -17.705 -0.424 22.240 1.00 93.19 111 HIS A C 1
ATOM 933 O O . HIS A 1 111 ? -18.741 -0.473 22.905 1.00 93.19 111 HIS A O 1
ATOM 939 N N . GLU A 1 112 ? -16.503 -0.357 22.821 1.00 90.19 112 GLU A N 1
ATOM 940 C CA . GLU A 1 112 ? -16.326 -0.411 24.277 1.00 90.19 112 GLU A CA 1
ATOM 941 C C . GLU A 1 112 ? -16.912 0.824 24.974 1.00 90.19 112 GLU A C 1
ATOM 943 O O . GLU A 1 112 ? -17.618 0.694 25.977 1.00 90.19 112 GLU A O 1
ATOM 948 N N . VAL A 1 113 ? -16.689 2.024 24.422 1.00 89.69 113 VAL A N 1
ATOM 949 C CA . VAL A 1 113 ? -17.286 3.262 24.948 1.00 89.69 113 VAL A CA 1
ATOM 950 C C . VAL A 1 113 ? -18.808 3.197 24.870 1.00 89.69 113 VAL A C 1
ATOM 952 O O . VAL A 1 113 ? -19.481 3.469 25.864 1.00 89.69 113 VAL A O 1
ATOM 955 N N . LEU A 1 114 ? -19.364 2.828 23.713 1.00 92.50 114 LEU A N 1
ATOM 956 C CA . LEU A 1 114 ? -20.811 2.790 23.515 1.00 92.50 114 LEU A CA 1
ATOM 957 C C . LEU A 1 114 ? -21.476 1.749 24.422 1.00 92.50 114 LEU A C 1
ATOM 959 O O . LEU A 1 114 ? -22.502 2.046 25.035 1.00 92.50 114 LEU A O 1
ATOM 963 N N . SER A 1 115 ? -20.883 0.561 24.554 1.00 92.19 115 SER A N 1
ATOM 964 C CA . SER A 1 115 ? -21.370 -0.487 25.455 1.00 92.19 115 SER A CA 1
ATOM 965 C C . SER A 1 115 ? -21.331 -0.030 26.913 1.00 92.19 115 SER A C 1
ATOM 967 O O . SER A 1 115 ? -22.321 -0.180 27.627 1.00 92.19 115 SER A O 1
ATOM 969 N N . GLY A 1 116 ? -20.218 0.565 27.353 1.00 89.31 116 GLY A N 1
ATOM 970 C CA . GLY A 1 116 ? -20.073 1.066 28.718 1.00 89.31 116 GLY A CA 1
ATOM 971 C C . GLY A 1 116 ? -21.065 2.181 29.053 1.00 89.31 116 GLY A C 1
ATOM 972 O O . GLY A 1 116 ? -21.690 2.164 30.113 1.00 89.31 116 GLY A O 1
ATOM 973 N N . LEU A 1 117 ? -21.261 3.130 28.135 1.00 88.81 117 LEU A N 1
ATOM 974 C CA . LEU A 1 117 ? -22.247 4.201 28.301 1.00 88.81 117 LEU A CA 1
ATOM 975 C C . LEU A 1 117 ? -23.681 3.667 28.299 1.00 88.81 117 LEU A C 1
ATOM 977 O O . LEU A 1 117 ? -24.492 4.119 29.103 1.00 88.81 117 LEU A O 1
ATOM 981 N N . SER A 1 118 ? -23.989 2.690 27.446 1.00 90.62 118 SER A N 1
ATOM 982 C CA . SER A 1 118 ? -25.314 2.059 27.403 1.00 90.62 118 SER A CA 1
ATOM 983 C C . SER A 1 118 ? -25.627 1.321 28.706 1.00 90.62 118 SER A C 1
ATOM 985 O O . SER A 1 118 ? -26.736 1.434 29.224 1.00 90.62 118 SER A O 1
ATOM 987 N N . GLU A 1 119 ? -24.645 0.620 29.284 1.00 88.81 119 GLU A N 1
ATOM 988 C CA . GLU A 1 119 ? -24.789 -0.014 30.600 1.00 88.81 119 GLU A CA 1
ATOM 989 C C . GLU A 1 119 ? -25.036 1.025 31.703 1.00 88.81 119 GLU A C 1
ATOM 991 O O . GLU A 1 119 ? -25.888 0.829 32.574 1.00 88.81 119 GLU A O 1
ATOM 996 N N . LEU A 1 120 ? -24.318 2.148 31.650 1.00 86.12 120 LEU A N 1
ATOM 997 C CA . LEU A 1 120 ? -24.466 3.241 32.605 1.00 86.12 120 LEU A CA 1
ATOM 998 C C . LEU A 1 120 ? -25.869 3.858 32.519 1.00 86.12 120 LEU A C 1
ATOM 1000 O O . LEU A 1 120 ? -26.526 4.008 33.550 1.00 86.12 120 LEU A O 1
ATOM 1004 N N . ILE A 1 121 ? -26.352 4.160 31.309 1.00 87.69 121 ILE A N 1
ATOM 1005 C CA . ILE A 1 121 ? -27.707 4.683 31.077 1.00 87.69 121 ILE A CA 1
ATOM 1006 C C . ILE A 1 121 ? -28.752 3.697 31.604 1.00 87.69 121 ILE A C 1
ATOM 1008 O O . ILE A 1 121 ? -29.596 4.086 32.406 1.00 87.69 121 ILE A O 1
ATOM 1012 N N . TYR A 1 122 ? -28.645 2.414 31.245 1.00 87.94 122 TYR A N 1
ATOM 1013 C CA . TYR A 1 122 ? -29.582 1.380 31.690 1.00 87.94 122 TYR A CA 1
ATOM 1014 C C . TYR A 1 122 ? -29.690 1.304 33.218 1.00 87.94 122 TYR A C 1
ATOM 1016 O O . TYR A 1 122 ? -30.789 1.201 33.767 1.00 87.94 122 TYR A O 1
ATOM 1024 N N . ARG A 1 123 ? -28.558 1.373 33.929 1.00 83.56 123 ARG A N 1
ATOM 1025 C CA . ARG A 1 123 ? -28.552 1.342 35.398 1.00 83.56 123 ARG A CA 1
ATOM 1026 C C . ARG A 1 123 ? -29.157 2.607 36.003 1.00 83.56 123 ARG A C 1
ATOM 1028 O O . ARG A 1 123 ? -29.921 2.495 36.956 1.00 83.56 123 ARG A O 1
ATOM 1035 N N . ILE A 1 124 ? -28.880 3.782 35.433 1.00 83.81 124 ILE A N 1
ATOM 1036 C CA . ILE A 1 124 ? -29.479 5.049 35.885 1.00 83.81 124 ILE A CA 1
ATOM 1037 C C . ILE A 1 124 ? -30.994 5.070 35.664 1.00 83.81 124 ILE A C 1
ATOM 1039 O O . ILE A 1 124 ? -31.721 5.560 36.520 1.00 83.81 124 ILE A O 1
ATOM 1043 N N . GLU A 1 125 ? -31.481 4.553 34.538 1.00 85.25 125 GLU A N 1
ATOM 1044 C CA . GLU A 1 125 ? -32.917 4.533 34.237 1.00 85.25 125 GLU A CA 1
ATOM 1045 C C . GLU A 1 125 ? -33.679 3.520 35.100 1.00 85.25 125 GLU A C 1
ATOM 1047 O O . GLU A 1 125 ? -34.831 3.754 35.473 1.00 85.25 125 GLU A O 1
ATOM 1052 N N . LYS A 1 126 ? -33.045 2.390 35.437 1.00 82.88 126 LYS A N 1
ATOM 1053 C CA . LYS A 1 126 ? -33.666 1.314 36.219 1.00 82.88 126 LYS A CA 1
ATOM 1054 C C . LYS A 1 126 ? -33.643 1.572 37.727 1.00 82.88 126 LYS 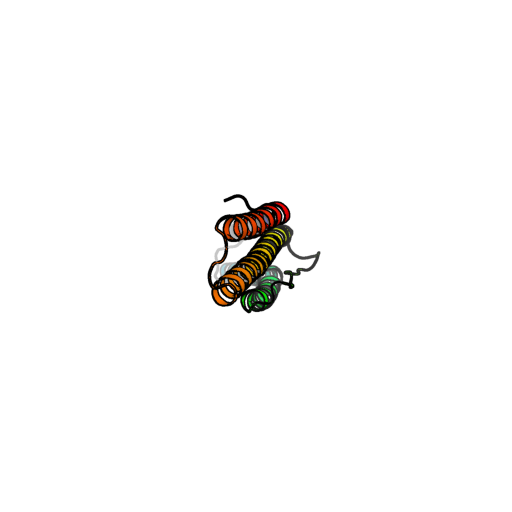A C 1
ATOM 1056 O O . LYS A 1 126 ? -34.587 1.193 38.423 1.00 82.88 126 LYS A O 1
ATOM 1061 N N . GLU A 1 127 ? -32.592 2.200 38.245 1.00 76.38 127 GLU A N 1
ATOM 1062 C CA . GLU A 1 127 ? -32.460 2.548 39.662 1.00 76.38 127 GLU A CA 1
ATOM 1063 C C . GLU A 1 127 ? -32.881 4.008 39.882 1.00 76.38 127 GLU A C 1
ATOM 1065 O O . GLU A 1 127 ? -32.148 4.927 39.525 1.00 76.38 127 GLU A O 1
ATOM 1070 N N . ARG A 1 128 ? -34.046 4.238 40.520 1.00 63.94 128 ARG A N 1
ATOM 1071 C CA . ARG A 1 128 ? -34.549 5.597 40.847 1.00 63.94 128 ARG A CA 1
ATOM 1072 C C . ARG A 1 128 ? -33.516 6.466 41.583 1.00 63.94 128 ARG A C 1
ATOM 1074 O O . ARG A 1 128 ? -33.544 7.683 41.439 1.00 63.94 128 ARG A O 1
ATOM 1081 N N . GLU A 1 129 ? -32.603 5.838 42.323 1.00 69.31 129 GLU A N 1
ATOM 1082 C CA . GLU A 1 129 ? -31.395 6.437 42.889 1.00 69.31 129 GLU A CA 1
ATOM 1083 C C . GLU A 1 129 ? -30.210 5.494 42.652 1.00 69.31 129 GLU A C 1
ATOM 1085 O O . GLU A 1 129 ? -29.950 4.600 43.450 1.00 69.31 129 GLU A O 1
ATOM 1090 N N . CYS A 1 130 ? -29.484 5.668 41.547 1.00 68.94 130 CYS A N 1
ATOM 1091 C CA . CYS A 1 130 ? -28.218 4.966 41.351 1.00 68.94 130 CYS A CA 1
ATOM 1092 C C . CYS A 1 130 ? -27.142 5.612 42.255 1.00 68.94 130 CYS A C 1
ATOM 1094 O O . CYS A 1 130 ? -26.815 6.795 42.038 1.00 68.94 130 CYS A O 1
ATOM 1096 N N . PRO A 1 131 ? -26.599 4.896 43.264 1.00 79.94 131 PRO A N 1
ATOM 1097 C CA . PRO A 1 131 ? -25.646 5.458 44.214 1.00 79.94 131 PRO A CA 1
ATOM 1098 C C . PRO A 1 131 ? -24.410 6.017 43.505 1.00 79.94 131 PRO A C 1
ATOM 1100 O O . PRO A 1 131 ? -23.935 5.473 42.505 1.00 79.94 131 PRO A O 1
ATOM 1103 N N . LEU A 1 132 ? -23.850 7.104 44.043 1.00 80.62 132 LEU A N 1
ATOM 1104 C CA . LEU A 1 132 ? -22.662 7.750 43.476 1.00 80.62 132 LEU A CA 1
ATOM 1105 C C . LEU A 1 132 ? -21.489 6.766 43.311 1.00 80.62 132 LEU A C 1
ATOM 1107 O O . LEU A 1 132 ? -20.751 6.851 42.331 1.00 80.62 132 LEU A O 1
ATOM 1111 N N . GLU A 1 133 ? -21.345 5.820 44.237 1.00 82.50 133 GLU A N 1
ATOM 1112 C CA . GLU A 1 133 ? -20.284 4.810 44.199 1.00 82.50 133 GLU A CA 1
ATOM 1113 C C . GLU A 1 133 ? -20.448 3.826 43.035 1.00 82.50 133 GLU A C 1
ATOM 1115 O O . GLU A 1 133 ? -19.477 3.544 42.338 1.00 82.50 133 GLU A O 1
ATOM 1120 N N . THR A 1 134 ? -21.676 3.408 42.718 1.00 79.75 134 THR A N 1
ATOM 1121 C CA . THR A 1 134 ? -21.962 2.541 41.564 1.00 79.75 134 THR A CA 1
ATOM 1122 C C . THR A 1 134 ? -21.638 3.245 40.243 1.00 79.75 134 THR A C 1
ATOM 1124 O O . THR A 1 134 ? -21.052 2.648 39.339 1.00 79.75 134 THR A O 1
ATOM 1127 N N . LYS A 1 135 ? -21.931 4.550 40.135 1.00 81.12 135 LYS A N 1
ATOM 1128 C CA . LYS A 1 135 ? -21.554 5.363 38.961 1.00 81.12 135 LYS A CA 1
ATOM 1129 C C . LYS A 1 135 ? -20.035 5.481 38.811 1.00 81.12 135 LYS A C 1
ATOM 1131 O O . LYS A 1 135 ? -19.518 5.341 37.702 1.00 81.12 135 LYS A O 1
ATOM 1136 N N . LYS A 1 136 ? -19.317 5.727 39.914 1.00 86.06 136 LYS A N 1
ATOM 1137 C CA . LYS A 1 136 ? -17.846 5.796 39.928 1.00 86.06 136 LYS A CA 1
ATOM 1138 C C . LYS A 1 136 ? -17.216 4.465 39.534 1.00 86.06 136 LYS A C 1
ATOM 1140 O O . LYS A 1 136 ? -16.275 4.464 38.747 1.00 86.06 136 LYS A O 1
ATOM 1145 N N . GLU A 1 137 ? -17.730 3.352 40.049 1.00 86.75 137 GLU A N 1
ATOM 1146 C CA . GLU A 1 137 ? -17.217 2.015 39.747 1.00 86.75 137 GLU A CA 1
ATOM 1147 C C . GLU A 1 137 ? -17.341 1.687 38.253 1.00 86.75 137 GLU A C 1
ATOM 1149 O O . GLU A 1 137 ? -16.375 1.241 37.633 1.00 86.75 137 GLU A O 1
ATOM 1154 N N . LEU A 1 138 ? -18.489 1.992 37.643 1.00 81.88 138 LEU A N 1
ATOM 1155 C CA . LEU A 1 138 ? -18.706 1.787 36.208 1.00 81.88 138 LEU A CA 1
ATOM 1156 C C . LEU A 1 138 ? -17.800 2.677 35.357 1.00 81.88 138 LEU A C 1
ATOM 1158 O O . LEU A 1 138 ? -17.175 2.192 34.415 1.00 81.88 138 LEU A O 1
ATOM 1162 N N . LEU A 1 139 ? -17.664 3.957 35.715 1.00 86.06 139 LEU A N 1
ATOM 1163 C CA . LEU A 1 139 ? -16.732 4.868 35.045 1.00 86.06 139 LEU A CA 1
ATOM 1164 C C . LEU A 1 139 ? -15.282 4.388 35.159 1.00 86.06 139 LEU A C 1
ATOM 1166 O O . LEU A 1 139 ? -14.538 4.446 34.180 1.00 86.06 139 LEU A O 1
ATOM 1170 N N . LEU A 1 140 ? -14.882 3.875 36.324 1.00 90.19 140 LEU A N 1
ATOM 1171 C CA . LEU A 1 140 ? -13.560 3.285 36.531 1.00 90.19 140 LEU A CA 1
ATOM 1172 C C . LEU A 1 140 ? -13.361 2.029 35.681 1.00 90.19 140 LEU A C 1
ATOM 1174 O O . LEU A 1 140 ? -12.271 1.834 35.147 1.00 90.19 140 LEU A O 1
ATOM 1178 N N . ASN A 1 141 ? -14.389 1.195 35.529 1.00 89.50 141 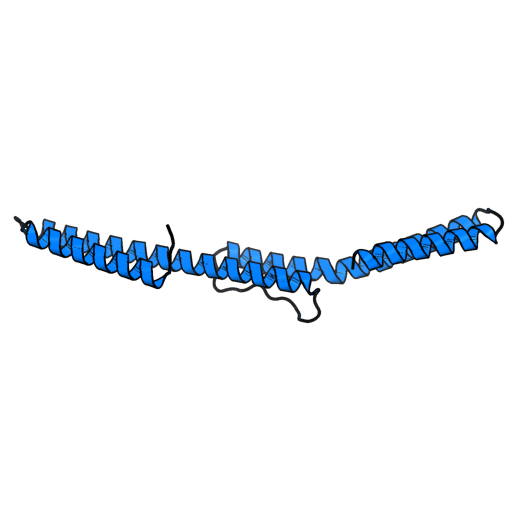ASN A N 1
ATOM 1179 C CA . ASN A 1 141 ? -14.325 0.002 34.690 1.00 89.50 141 ASN A CA 1
ATOM 1180 C C . ASN A 1 141 ? -14.152 0.373 33.208 1.00 89.50 141 ASN A C 1
ATOM 1182 O O . ASN A 1 141 ? -13.225 -0.109 32.559 1.00 89.50 141 ASN A O 1
ATOM 1186 N N . ILE A 1 142 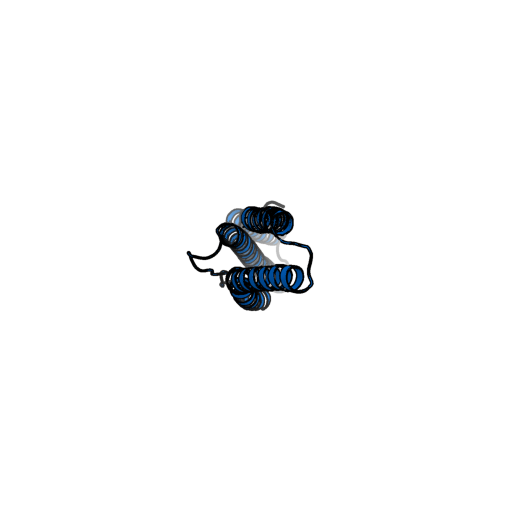? -14.957 1.314 32.703 1.00 89.50 142 ILE A N 1
ATOM 1187 C CA . ILE A 1 142 ? -14.814 1.854 31.342 1.00 89.50 142 ILE A CA 1
ATOM 1188 C C . ILE A 1 142 ? -13.406 2.432 31.159 1.00 89.50 142 ILE A C 1
ATOM 1190 O O . ILE A 1 142 ? -12.699 2.066 30.223 1.00 89.50 142 ILE A O 1
ATOM 1194 N N . HIS A 1 143 ? -12.945 3.275 32.085 1.00 89.62 143 HIS A N 1
ATOM 1195 C CA . HIS A 1 143 ? -11.613 3.873 32.013 1.00 89.62 143 HIS A CA 1
ATOM 1196 C C . HIS A 1 143 ? -10.486 2.826 31.981 1.00 89.62 143 HIS A C 1
ATOM 1198 O O . HIS A 1 143 ? -9.547 2.958 31.189 1.00 89.62 143 HIS A O 1
ATOM 1204 N N . LYS A 1 144 ? -10.574 1.772 32.807 1.00 91.88 144 LYS A N 1
ATOM 1205 C CA . LYS A 1 144 ? -9.606 0.664 32.814 1.00 91.88 144 LYS A CA 1
ATOM 1206 C C . LYS A 1 144 ? -9.565 -0.039 31.463 1.00 91.88 144 LYS A C 1
ATOM 1208 O O . LYS A 1 144 ? -8.485 -0.142 30.885 1.00 91.88 144 LYS A O 1
ATOM 1213 N N . LYS A 1 145 ? -10.722 -0.431 30.927 1.00 89.81 145 LYS A N 1
ATOM 1214 C CA . LYS A 1 145 ? -10.807 -1.110 29.630 1.00 89.81 145 LYS A CA 1
ATOM 1215 C C . LYS A 1 145 ? -10.261 -0.254 28.489 1.00 89.81 145 LYS A C 1
ATOM 1217 O O . LYS A 1 145 ? -9.461 -0.739 27.698 1.00 89.81 145 LYS A O 1
ATOM 1222 N N . LEU A 1 146 ? -10.583 1.042 28.449 1.00 89.94 146 LEU A N 1
ATOM 1223 C CA . LEU A 1 146 ? -10.027 1.963 27.445 1.00 89.94 146 LEU A CA 1
ATOM 1224 C C . LEU A 1 146 ? -8.503 2.106 27.571 1.00 89.94 146 LEU A C 1
ATOM 1226 O O . LEU A 1 146 ? -7.794 2.209 26.568 1.00 89.94 146 LEU A O 1
ATOM 1230 N N . THR A 1 147 ? -7.981 2.087 28.799 1.00 90.31 147 THR A N 1
ATOM 1231 C CA . THR A 1 147 ? -6.537 2.145 29.060 1.00 90.31 147 THR A CA 1
ATOM 1232 C C . THR A 1 147 ? -5.825 0.868 28.610 1.00 90.31 147 THR A C 1
ATOM 1234 O O . THR A 1 147 ? -4.724 0.942 28.062 1.00 90.31 147 THR A O 1
ATOM 1237 N N . GLU A 1 148 ? -6.434 -0.299 28.813 1.00 91.19 148 GLU A N 1
ATOM 1238 C CA . GLU A 1 148 ? -5.922 -1.579 28.314 1.00 91.19 148 GLU A CA 1
ATOM 1239 C C . GLU A 1 148 ? -5.934 -1.624 26.786 1.00 91.19 148 GLU A C 1
ATOM 1241 O O . GLU A 1 148 ? -4.909 -1.926 26.174 1.00 91.19 148 GLU A O 1
ATOM 1246 N N . LEU A 1 149 ? -7.038 -1.203 26.167 1.00 89.62 149 LEU A N 1
ATOM 1247 C CA . LEU A 1 149 ? -7.193 -1.140 24.714 1.00 89.62 149 LEU A CA 1
ATOM 1248 C C . LEU A 1 149 ? -6.126 -0.226 24.089 1.00 89.62 149 LEU A C 1
ATOM 1250 O O . LEU A 1 149 ? -5.447 -0.602 23.133 1.00 89.62 149 LEU A O 1
ATOM 1254 N N . LYS A 1 150 ? -5.851 0.931 24.705 1.00 88.81 150 LYS A N 1
ATOM 1255 C CA . LYS A 1 150 ? -4.747 1.815 24.292 1.00 88.81 150 LYS A CA 1
ATOM 1256 C C . LYS A 1 150 ? -3.377 1.124 24.332 1.00 88.81 150 LYS A C 1
ATOM 1258 O O . LYS A 1 150 ? -2.564 1.339 23.429 1.00 88.81 150 LYS A O 1
ATOM 1263 N N . LYS A 1 151 ? -3.098 0.319 25.365 1.00 90.12 151 LYS A N 1
ATOM 1264 C CA . LYS A 1 151 ? -1.825 -0.414 25.497 1.00 90.12 151 LYS A CA 1
ATOM 1265 C C . LYS A 1 151 ? -1.683 -1.485 24.419 1.00 90.12 151 LYS A C 1
ATOM 1267 O O . LYS A 1 151 ? -0.626 -1.549 23.795 1.00 90.12 151 LYS A O 1
ATOM 1272 N N . THR A 1 152 ? -2.735 -2.262 24.162 1.00 89.75 152 THR A N 1
ATOM 1273 C CA . THR A 1 152 ? -2.742 -3.336 23.151 1.00 89.75 152 THR A CA 1
ATOM 1274 C C . THR A 1 152 ? -2.357 -2.821 21.766 1.00 89.75 152 THR A C 1
ATOM 1276 O O . THR A 1 152 ? -1.566 -3.449 21.065 1.00 89.75 152 THR A O 1
ATOM 1279 N N . TYR A 1 153 ? -2.844 -1.638 21.390 1.00 86.94 153 TYR A N 1
ATOM 1280 C CA . TYR A 1 153 ? -2.579 -1.053 20.074 1.00 86.94 153 TYR A CA 1
ATOM 1281 C C . TYR A 1 153 ? -1.338 -0.150 20.014 1.00 86.94 153 TYR A C 1
ATOM 1283 O O . TYR A 1 153 ? -1.022 0.375 18.944 1.00 86.94 153 TYR A O 1
ATOM 1291 N N . ASN A 1 154 ? -0.616 0.019 21.130 1.00 83.69 154 ASN A N 1
ATOM 1292 C CA . ASN A 1 154 ? 0.581 0.860 21.248 1.00 83.69 154 ASN A CA 1
ATOM 1293 C C . ASN A 1 154 ? 0.410 2.238 20.575 1.00 83.69 154 ASN A C 1
ATOM 1295 O O . ASN A 1 154 ? 1.228 2.666 19.753 1.00 83.69 154 ASN A O 1
ATOM 1299 N N . ILE A 1 155 ? -0.708 2.906 20.867 1.00 76.88 155 ILE A N 1
ATOM 1300 C CA . ILE A 1 155 ? -1.013 4.224 20.308 1.00 76.88 155 ILE A CA 1
ATOM 1301 C C . ILE A 1 155 ? -0.339 5.290 21.169 1.00 76.88 155 ILE A C 1
ATOM 1303 O O . ILE A 1 155 ? -0.694 5.493 22.335 1.00 76.88 155 ILE A O 1
ATOM 1307 N N . LYS A 1 156 ? 0.637 5.982 20.572 1.00 61.69 156 LYS A N 1
ATOM 1308 C CA . LYS A 1 156 ? 1.173 7.241 21.091 1.00 61.69 156 LYS A CA 1
ATOM 1309 C C . LYS A 1 156 ? 0.230 8.363 20.645 1.00 61.69 156 LYS A C 1
ATOM 1311 O O . LYS A 1 156 ? 0.019 8.517 19.447 1.00 61.69 156 LYS A O 1
ATOM 1316 N N . LEU A 1 157 ? -0.367 9.064 21.609 1.00 49.16 157 LEU A N 1
ATOM 1317 C CA . LEU A 1 157 ? -1.048 10.347 21.396 1.00 49.16 157 LEU A CA 1
ATOM 1318 C C . LEU A 1 157 ? -0.014 11.466 21.489 1.00 49.16 157 LEU A C 1
ATOM 1320 O O . LEU A 1 157 ? 0.857 11.339 22.382 1.00 49.16 157 LEU A O 1
#

Sequence (157 aa):
MVLWSFLSVGLFFFFANKISGQLEPNLVTFSIILLGYALICFVMTSVFSHRLIGPFERLKTELRLIIAGDYSRRLKIREKDDIYIRSFIKEVNRLIEEHERLRKFSDEFYHEVLSGLSELIYRIEKERECPLETKKELLLNIHKKLTELKKTYNIKL

Radius of gyration: 32.08 Å; chains: 1; bounding box: 70×27×91 Å

Foldseek 3Di:
DVVVVVVVVVVLVVVLVVQPVVDDDDPVNVVVSVVVVVVVVVVVCVVCCVQPVVLVVQQVVQVVVVVVPPLVDARDDDPPHDPVVVVVSVVVNVVSVLVVLVVVLVVVLVVLVVVLVVVLVVQCVVDVDDDPVNNVVSVVVSVVVNVVSCVVSVDDD